Protein AF-A0A2T3Q8D9-F1 (afdb_monomer)

pLDDT: mean 70.48, std 16.92, range [41.25, 98.31]

Mean predicted aligned error: 21.19 Å

Secondary structure (DSSP, 8-state):
-TTHHHHHHHHTTTTSSTT--S------TTS--S---HHHHHHHHHTT-EEE-TTS-EEEETT----------------PPP--S--EEEPPEEEEEEE--EE-TT--EE--EEEEEEEE--EEE-PPPPPPPPP---

Organism: Photobacterium damselae (NCBI:txid38293)

InterPro domains:
  IPR014118 Type IV conjugative transfer system protein TraV [PF09676] (72-12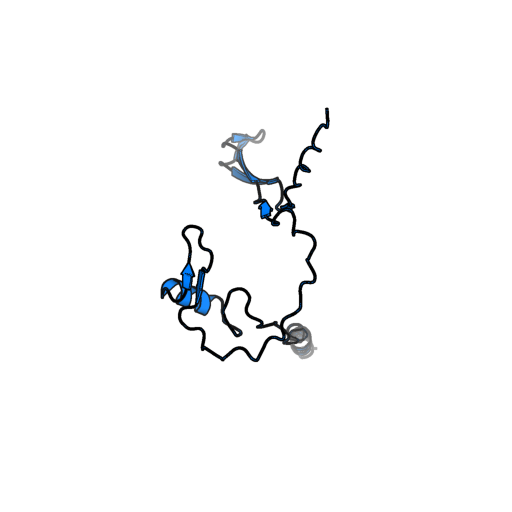4)
  IPR014118 Type IV conjug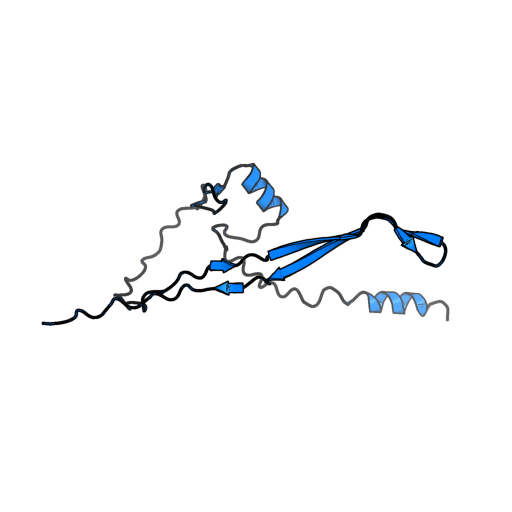ative transfer system protein TraV [TIGR02747] (2-124)

Radius of gyration: 28.56 Å; Cα contacts (8 Å, |Δi|>4): 112; chains: 1; bounding box: 101×43×74 Å

Solvent-accessible surface area (backbone atoms only — not comparable to full-atom values): 9442 Å² total; per-residue (Å²): 126,86,72,60,62,66,58,57,59,59,68,70,64,80,72,83,74,88,75,77,72,88,73,75,73,43,68,43,78,90,77,44,87,51,86,76,54,74,68,58,52,50,51,40,56,76,71,56,52,53,43,54,48,102,84,69,49,80,75,49,61,80,78,68,79,84,69,79,78,74,82,74,75,80,76,78,74,76,76,67,73,75,83,69,37,73,74,42,75,45,71,62,42,76,48,78,47,76,44,72,60,49,67,50,99,88,68,49,80,43,72,71,43,79,46,79,46,76,80,37,76,66,43,81,44,62,52,83,78,78,74,79,79,76,84,82,78,131

Sequence (138 aa):
MKILLPIATVLLLSGCAAGMNEDFSCSGIDGISGCVSMTDLNSMVDDGQFNTDSQGNLIANKTAPTTAVANAQSITAINPPPMSGQPFRAQEDVRQITIFPFIDEMGNYHDTAVIYTIVSPTSWRTRPIMPPSLPTHP

Structure (mmCIF, N/CA/C/O backbone):
data_AF-A0A2T3Q8D9-F1
#
_entry.id   AF-A0A2T3Q8D9-F1
#
loop_
_atom_site.group_PDB
_atom_site.id
_atom_site.type_symbol
_atom_site.label_atom_id
_atom_site.label_alt_id
_atom_site.label_comp_id
_atom_site.label_asym_id
_atom_site.label_entity_id
_atom_site.label_seq_id
_atom_site.pdbx_PDB_ins_code
_atom_site.Cartn_x
_atom_site.Cartn_y
_atom_site.Cartn_z
_atom_site.occupancy
_atom_site.B_iso_or_equiv
_atom_site.auth_seq_id
_atom_site.auth_comp_id
_atom_site.auth_asym_id
_atom_site.auth_atom_id
_atom_site.pdbx_PDB_model_num
ATOM 1 N N . MET A 1 1 ? -46.595 22.494 -14.677 1.00 53.38 1 MET A N 1
ATOM 2 C CA . MET A 1 1 ? -45.261 22.310 -14.048 1.00 53.38 1 MET A CA 1
ATOM 3 C C . MET A 1 1 ? -44.787 20.855 -13.898 1.00 53.38 1 MET A C 1
ATOM 5 O O . MET A 1 1 ? -43.629 20.671 -13.564 1.00 53.38 1 MET A O 1
ATOM 9 N N . LYS A 1 2 ? -45.592 19.814 -14.183 1.00 56.31 2 LYS A N 1
ATOM 10 C CA . LYS A 1 2 ? -45.186 18.397 -14.006 1.00 56.31 2 LYS A CA 1
ATOM 11 C C . LYS A 1 2 ? -44.289 17.813 -15.124 1.00 56.31 2 LYS A C 1
ATOM 13 O O . LYS A 1 2 ? -43.722 16.749 -14.931 1.00 56.31 2 LYS A O 1
ATOM 18 N N . ILE A 1 3 ? -44.163 18.494 -16.271 1.00 61.00 3 ILE A N 1
ATOM 19 C CA . ILE A 1 3 ? -43.437 18.007 -17.471 1.00 61.00 3 ILE A CA 1
ATOM 20 C C . ILE A 1 3 ? -42.010 18.596 -17.569 1.00 61.00 3 ILE A C 1
ATOM 22 O O . ILE A 1 3 ? -41.201 18.147 -18.370 1.00 61.00 3 ILE A O 1
ATOM 26 N N . LEU A 1 4 ? -41.658 19.565 -16.715 1.00 60.16 4 LEU A N 1
ATOM 27 C CA . LEU A 1 4 ? -40.333 20.209 -16.728 1.00 60.16 4 LEU A CA 1
ATOM 28 C C . LEU A 1 4 ? -39.246 19.392 -16.006 1.00 60.16 4 LEU A C 1
ATOM 30 O O . LEU A 1 4 ? -38.068 19.556 -16.302 1.00 60.16 4 LEU A O 1
ATOM 34 N N . LEU A 1 5 ? -39.631 18.492 -15.096 1.00 63.59 5 LEU A N 1
ATOM 35 C CA . LEU A 1 5 ? -38.696 17.645 -14.352 1.00 63.59 5 LEU A CA 1
ATOM 36 C C . LEU A 1 5 ? -38.018 16.549 -15.210 1.00 63.59 5 LEU A C 1
ATOM 38 O O . LEU A 1 5 ? -36.802 16.428 -15.102 1.00 63.59 5 LEU A O 1
ATOM 42 N N . PRO A 1 6 ? -38.717 15.790 -16.089 1.00 67.12 6 PRO A N 1
ATOM 43 C CA . PRO A 1 6 ? -38.063 14.732 -16.871 1.00 67.12 6 PRO A CA 1
ATOM 44 C C . PRO A 1 6 ? -37.124 15.266 -17.964 1.00 67.12 6 PRO A C 1
ATOM 46 O O . PRO A 1 6 ? -36.163 14.596 -18.327 1.00 67.12 6 PRO A O 1
ATOM 49 N N . ILE A 1 7 ? -37.363 16.480 -18.474 1.00 69.00 7 ILE A N 1
ATOM 50 C CA . ILE A 1 7 ? -36.537 17.088 -19.532 1.00 69.00 7 ILE A CA 1
ATOM 51 C C . ILE A 1 7 ? -35.160 17.497 -18.982 1.00 69.00 7 ILE A C 1
ATOM 53 O O . ILE A 1 7 ? -34.148 17.327 -19.659 1.00 69.00 7 ILE A O 1
ATOM 57 N N . ALA A 1 8 ? -35.101 17.965 -17.731 1.00 69.00 8 ALA A N 1
ATOM 58 C CA . ALA A 1 8 ? -33.845 18.325 -17.075 1.00 69.00 8 ALA A CA 1
ATOM 59 C C . ALA A 1 8 ? -32.938 17.106 -16.825 1.00 69.00 8 ALA A C 1
ATOM 61 O O . ALA A 1 8 ? -31.718 17.215 -16.922 1.00 69.00 8 ALA A O 1
ATOM 62 N N . THR A 1 9 ? -33.516 15.930 -16.556 1.00 67.62 9 THR A N 1
ATOM 63 C CA . THR A 1 9 ? -32.753 14.698 -16.293 1.00 67.62 9 THR A CA 1
ATOM 64 C C . THR A 1 9 ? -32.079 14.144 -17.553 1.00 67.62 9 THR A C 1
ATOM 66 O O . THR A 1 9 ? -30.992 13.584 -17.461 1.00 67.62 9 THR A O 1
ATOM 69 N N . VAL A 1 10 ? -32.676 14.342 -18.735 1.00 69.44 10 VAL A N 1
ATOM 70 C CA . VAL A 1 10 ? -32.093 13.901 -20.017 1.00 69.44 10 VAL A CA 1
ATOM 71 C C . VAL A 1 10 ? -30.914 14.788 -20.441 1.00 69.44 10 VAL A C 1
ATOM 73 O O . VAL A 1 10 ? -29.942 14.274 -20.988 1.00 69.44 10 VAL A O 1
ATOM 76 N N . LEU A 1 11 ? -30.941 16.093 -20.133 1.00 65.81 11 LEU A N 1
ATOM 77 C CA . LEU A 1 11 ? -29.825 17.003 -20.443 1.00 65.81 11 LEU A CA 1
ATOM 78 C C . LEU A 1 11 ? -28.588 16.800 -19.554 1.00 65.81 11 LEU A C 1
ATOM 80 O O . LEU A 1 11 ? -27.484 17.137 -19.966 1.00 65.81 11 LEU A O 1
ATOM 84 N N . LEU A 1 12 ? -28.747 16.246 -18.350 1.00 64.94 12 LEU A N 1
ATOM 85 C CA . LEU A 1 12 ? -27.624 15.959 -17.448 1.00 64.94 12 LEU A CA 1
ATOM 86 C C . LEU A 1 12 ? -26.882 14.656 -17.801 1.00 64.94 12 LEU A C 1
ATOM 88 O O . LEU A 1 12 ? -25.803 14.413 -17.267 1.00 64.94 12 LEU A O 1
ATOM 92 N N . LEU A 1 13 ? -27.426 13.827 -18.701 1.00 61.50 13 LEU A N 1
ATOM 93 C CA . LEU A 1 13 ? -26.816 12.554 -19.103 1.00 61.50 13 LEU A CA 1
ATOM 94 C C . LEU A 1 13 ? -25.844 12.672 -20.290 1.00 61.50 13 LEU A C 1
ATOM 96 O O . LEU A 1 13 ? -25.109 11.727 -20.569 1.00 61.50 13 LEU A O 1
ATOM 100 N N . SER A 1 14 ? -25.782 13.814 -20.981 1.00 62.03 14 SER A N 1
ATOM 101 C CA . SER A 1 14 ? -24.914 14.010 -22.155 1.00 62.03 14 SER A CA 1
ATOM 102 C C . SER A 1 14 ? -23.456 14.350 -21.797 1.00 62.03 14 SER A C 1
ATOM 104 O O . SER A 1 14 ? -22.821 15.146 -22.485 1.00 62.03 14 SER A O 1
ATOM 106 N N . GLY A 1 15 ? -22.931 13.792 -20.700 1.00 59.16 15 GLY A N 1
ATOM 107 C CA . GLY A 1 15 ? -21.638 14.171 -20.116 1.00 59.16 15 GLY A CA 1
ATOM 108 C C . GLY A 1 15 ? -20.493 13.159 -20.237 1.00 59.16 15 GLY A C 1
ATOM 109 O O . GLY A 1 15 ? -19.377 13.504 -19.871 1.00 59.16 15 GLY A O 1
ATOM 110 N N . CYS A 1 16 ? -20.710 11.931 -20.730 1.00 62.81 16 CYS A N 1
ATOM 111 C CA . CYS A 1 16 ? -19.691 10.865 -20.623 1.00 62.81 16 CYS A CA 1
ATOM 112 C C . CYS A 1 16 ? -19.036 10.394 -21.936 1.00 62.81 16 CYS A C 1
ATOM 114 O O . CYS A 1 16 ? -18.160 9.539 -21.876 1.00 62.81 16 CYS A O 1
ATOM 116 N N . ALA A 1 17 ? -19.408 10.921 -23.107 1.00 58.19 17 ALA A N 1
ATOM 117 C CA . ALA A 1 17 ? -18.843 10.460 -24.390 1.00 58.19 17 ALA A CA 1
ATOM 118 C C . ALA A 1 17 ? -17.833 11.431 -25.036 1.00 58.19 17 ALA A C 1
ATOM 120 O O . ALA A 1 17 ? -17.174 11.079 -26.011 1.00 58.19 17 ALA A O 1
ATOM 121 N N . ALA A 1 18 ? -17.685 12.651 -24.514 1.00 58.12 18 ALA A N 1
ATOM 122 C CA . ALA A 1 18 ? -16.764 13.640 -25.067 1.00 58.12 18 ALA A CA 1
ATOM 123 C C . ALA A 1 18 ? -15.364 13.466 -24.453 1.00 58.12 18 ALA A C 1
ATOM 125 O O . ALA A 1 18 ? -15.050 14.078 -23.436 1.00 58.12 18 ALA A O 1
ATOM 126 N N . GLY A 1 19 ? -14.538 12.601 -25.048 1.00 53.72 19 GLY A N 1
ATOM 127 C CA . GLY A 1 19 ? -13.144 12.436 -24.613 1.00 53.72 19 GLY A CA 1
ATOM 128 C C . GLY A 1 19 ? -12.417 11.169 -25.064 1.00 53.72 19 GLY A C 1
ATOM 129 O O . GLY A 1 19 ? -11.243 11.021 -24.745 1.00 53.72 19 GLY A O 1
ATOM 130 N N . MET A 1 20 ? -13.060 10.263 -25.805 1.00 55.75 20 MET A N 1
ATOM 131 C CA . MET A 1 20 ? -12.384 9.101 -26.394 1.00 55.75 20 MET A CA 1
ATOM 132 C C . MET A 1 20 ? -11.862 9.463 -27.789 1.00 55.75 20 MET A C 1
ATOM 134 O O . MET A 1 20 ? -12.378 8.986 -28.792 1.00 55.75 20 MET A O 1
ATOM 138 N N . ASN A 1 21 ? -10.880 10.366 -27.858 1.00 51.88 21 ASN A N 1
ATOM 139 C CA . ASN A 1 21 ? -10.081 10.500 -29.074 1.00 51.88 21 ASN A CA 1
ATOM 140 C C . ASN A 1 21 ? -9.213 9.240 -29.141 1.00 51.88 21 ASN A C 1
ATOM 142 O O . ASN A 1 21 ? -8.367 9.013 -28.277 1.00 51.88 21 ASN A O 1
ATOM 146 N N . GLU A 1 22 ? -9.535 8.375 -30.090 1.00 58.22 22 GLU A N 1
ATOM 147 C CA . GLU A 1 22 ? -9.040 7.012 -30.270 1.00 58.22 22 GLU A CA 1
ATOM 148 C C . GLU A 1 22 ? -7.586 6.951 -30.757 1.00 58.22 22 GLU A C 1
ATOM 150 O O . GLU A 1 22 ? -7.265 6.295 -31.735 1.00 58.22 22 GLU A O 1
ATOM 155 N N . ASP A 1 23 ? -6.684 7.591 -30.022 1.00 56.12 23 ASP A N 1
ATOM 156 C CA . ASP A 1 23 ? -5.242 7.389 -30.145 1.00 56.12 23 ASP A CA 1
ATOM 157 C C . ASP A 1 23 ? -4.743 6.602 -28.926 1.00 56.12 23 ASP A C 1
ATOM 159 O O . ASP A 1 23 ? -3.770 6.963 -28.259 1.00 56.12 23 ASP A O 1
ATOM 163 N N . PHE A 1 24 ? -5.423 5.500 -28.593 1.00 54.97 24 PHE A N 1
ATOM 164 C CA . PHE A 1 24 ? -4.782 4.467 -27.789 1.00 54.97 24 PHE A CA 1
ATOM 165 C C . PHE A 1 24 ? -3.728 3.855 -28.697 1.00 54.97 24 PHE A C 1
ATOM 167 O O . PHE A 1 24 ? -4.047 3.032 -29.549 1.00 54.97 24 PHE A O 1
ATOM 174 N N . SER A 1 25 ? -2.487 4.326 -28.578 1.00 53.88 25 SER A N 1
ATOM 175 C CA . SER A 1 25 ? -1.338 3.765 -29.275 1.00 53.88 25 SER A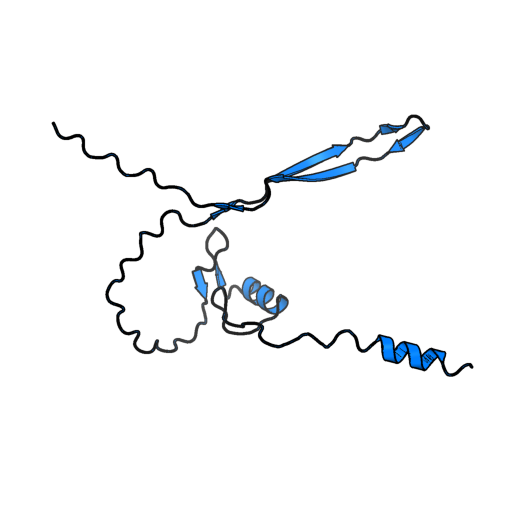 CA 1
ATOM 176 C C . SER A 1 25 ? -1.256 2.267 -28.993 1.00 53.88 25 SER A C 1
ATOM 178 O O . SER A 1 25 ? -0.578 1.822 -28.072 1.00 53.88 25 SER A O 1
ATOM 180 N N . CYS A 1 26 ? -1.899 1.469 -29.842 1.00 58.25 26 CYS A N 1
ATOM 181 C CA . CYS A 1 26 ? -1.737 0.024 -29.940 1.00 58.25 26 CYS A CA 1
ATOM 182 C C . CYS A 1 26 ? -0.402 -0.311 -30.632 1.00 58.25 26 CYS A C 1
ATOM 184 O O . CYS A 1 26 ? -0.267 -1.295 -31.359 1.00 58.25 26 CYS A O 1
ATOM 186 N N . SER A 1 27 ? 0.604 0.541 -30.406 1.00 54.69 27 SER A N 1
ATOM 187 C CA . SER A 1 27 ? 2.010 0.246 -30.591 1.00 54.69 27 SER A CA 1
ATOM 188 C C . SER A 1 27 ? 2.408 -0.646 -29.424 1.00 54.69 27 SER A C 1
ATOM 190 O O . SER A 1 27 ? 2.618 -0.160 -28.312 1.00 54.69 27 SER A O 1
ATOM 192 N N . GLY A 1 28 ? 2.420 -1.952 -29.679 1.00 54.75 28 GLY A N 1
ATOM 193 C CA . GLY A 1 28 ? 2.699 -2.986 -28.693 1.00 54.75 28 GLY A CA 1
ATOM 194 C C . GLY A 1 28 ? 3.875 -2.635 -27.792 1.00 54.75 28 GLY A C 1
ATOM 195 O O . GLY A 1 28 ? 5.025 -2.641 -28.227 1.00 54.75 28 GLY A O 1
ATOM 196 N N . ILE A 1 29 ? 3.578 -2.357 -26.528 1.00 52.56 29 ILE A N 1
ATOM 197 C CA . ILE A 1 29 ? 4.550 -2.552 -25.465 1.00 52.56 29 ILE A CA 1
ATOM 198 C C . ILE A 1 29 ? 4.575 -4.057 -25.209 1.00 52.56 29 ILE A C 1
ATOM 200 O O . ILE A 1 29 ? 3.536 -4.680 -25.014 1.00 52.56 29 ILE A O 1
ATOM 204 N N . ASP A 1 30 ? 5.774 -4.625 -25.282 1.00 52.00 30 ASP A N 1
ATOM 205 C CA . ASP A 1 30 ? 6.052 -6.023 -24.948 1.00 52.00 30 ASP A CA 1
ATOM 206 C C . ASP A 1 30 ? 5.470 -7.085 -25.911 1.00 52.00 30 ASP A C 1
ATOM 208 O O . ASP A 1 30 ? 4.994 -8.148 -25.526 1.00 52.00 30 ASP A O 1
ATOM 212 N N . GLY A 1 31 ? 5.562 -6.823 -27.224 1.00 55.28 31 GLY A N 1
ATOM 213 C CA . GLY A 1 31 ? 5.494 -7.882 -28.245 1.00 55.28 31 GLY A CA 1
ATOM 214 C C . GLY A 1 31 ? 4.096 -8.322 -28.699 1.00 55.28 31 GLY A C 1
ATOM 215 O O . GLY A 1 31 ? 3.990 -9.302 -29.443 1.00 55.28 31 GLY A O 1
ATOM 216 N N . ILE A 1 32 ? 3.040 -7.597 -28.317 1.00 58.53 32 ILE A N 1
ATOM 217 C CA . ILE A 1 32 ? 1.671 -7.810 -28.812 1.00 58.53 32 ILE A CA 1
ATOM 218 C C . ILE A 1 32 ? 1.281 -6.648 -29.726 1.00 58.53 32 ILE A C 1
ATOM 220 O O . ILE A 1 32 ? 1.139 -5.507 -29.295 1.00 58.53 32 ILE A O 1
ATOM 224 N N . SER A 1 33 ? 1.135 -6.934 -31.017 1.00 56.69 33 SER A N 1
ATOM 225 C CA . SER A 1 33 ? 0.633 -5.974 -32.000 1.00 56.69 33 SER A CA 1
ATOM 226 C C . SER A 1 33 ? -0.891 -5.906 -31.897 1.00 56.69 33 SER A C 1
ATOM 228 O O . SER A 1 33 ? -1.569 -6.880 -32.211 1.00 56.69 33 SER A O 1
ATOM 230 N N . GLY A 1 34 ? -1.428 -4.761 -31.468 1.00 64.25 34 GLY A N 1
ATOM 231 C CA . GLY A 1 34 ? -2.867 -4.494 -31.480 1.00 64.25 34 GLY A CA 1
ATOM 232 C C . GLY A 1 34 ? -3.472 -4.161 -30.119 1.00 64.25 34 GLY A C 1
ATOM 233 O O . GLY A 1 34 ? -2.818 -4.215 -29.079 1.00 64.25 34 GLY A O 1
ATOM 234 N N . CYS A 1 35 ? -4.740 -3.760 -30.154 1.00 66.56 35 CYS A N 1
ATOM 235 C CA . CYS A 1 35 ? -5.522 -3.450 -28.968 1.00 66.56 35 CYS A CA 1
ATOM 236 C C . CYS A 1 35 ? -6.162 -4.743 -28.461 1.00 66.56 35 CYS A C 1
ATOM 238 O O . CYS A 1 35 ? -6.919 -5.386 -29.185 1.00 66.56 35 CYS A O 1
ATOM 240 N N . VAL A 1 36 ? -5.856 -5.121 -27.227 1.00 72.62 36 VAL A N 1
ATOM 241 C CA . VAL A 1 36 ? -6.327 -6.360 -26.610 1.00 72.62 36 VAL A CA 1
ATOM 242 C C . VAL A 1 36 ? -6.858 -6.051 -25.215 1.00 72.62 36 VAL A C 1
ATOM 244 O O . VAL A 1 36 ? -6.326 -5.177 -24.527 1.00 72.62 36 VAL A O 1
ATOM 247 N N . SER A 1 37 ? -7.943 -6.713 -24.806 1.00 72.69 37 SER A N 1
ATOM 248 C CA . SER A 1 37 ? -8.507 -6.507 -23.472 1.00 72.69 37 SER A CA 1
ATOM 249 C C . SER A 1 37 ? -7.650 -7.189 -22.400 1.00 72.69 37 SER A C 1
ATOM 251 O O . SER A 1 37 ? -6.945 -8.161 -22.667 1.00 72.69 37 SER A O 1
ATOM 253 N N . MET A 1 38 ? -7.724 -6.707 -21.157 1.00 70.56 38 MET A N 1
ATOM 254 C CA . MET A 1 38 ? -6.980 -7.312 -20.042 1.00 70.56 38 MET A CA 1
ATOM 255 C C . MET A 1 38 ? -7.384 -8.777 -19.803 1.00 70.56 38 MET A C 1
ATOM 257 O O . MET A 1 38 ? -6.559 -9.595 -19.407 1.00 70.56 38 MET A O 1
ATOM 261 N N . THR A 1 39 ? -8.645 -9.124 -20.071 1.00 78.81 39 THR A N 1
ATOM 262 C CA . THR A 1 39 ? -9.145 -10.499 -19.962 1.00 78.81 39 THR A CA 1
ATOM 263 C C . THR A 1 39 ? -8.502 -11.405 -21.007 1.00 78.81 39 THR A C 1
ATOM 265 O O . THR A 1 39 ? -8.049 -12.497 -20.670 1.00 78.81 39 THR A O 1
ATOM 268 N N . ASP A 1 40 ? -8.392 -10.925 -22.246 1.00 75.19 40 ASP A N 1
ATOM 269 C CA . ASP A 1 40 ? -7.747 -11.668 -23.327 1.00 75.19 40 ASP A CA 1
ATOM 270 C C . ASP A 1 40 ? -6.249 -11.853 -23.039 1.00 75.19 40 ASP A C 1
ATOM 272 O O . ASP A 1 40 ? -5.714 -12.949 -23.208 1.00 75.19 40 ASP A O 1
ATOM 276 N N . LEU A 1 41 ? -5.574 -10.817 -22.522 1.00 72.31 41 LEU A N 1
ATOM 277 C CA . LEU A 1 41 ? -4.178 -10.917 -22.082 1.00 72.31 41 LEU A CA 1
ATOM 278 C C . LEU A 1 41 ? -3.990 -11.987 -21.007 1.00 72.31 41 LEU A C 1
ATOM 280 O O . LEU A 1 41 ? -3.071 -12.795 -21.115 1.00 72.31 41 LEU A O 1
ATOM 284 N N . ASN A 1 42 ? -4.870 -12.023 -20.004 1.00 77.50 42 ASN A N 1
ATOM 285 C CA . ASN A 1 42 ? -4.778 -13.012 -18.936 1.00 77.50 42 ASN A CA 1
ATOM 286 C C . ASN A 1 42 ? -4.952 -14.435 -19.481 1.00 77.50 42 ASN A C 1
ATOM 288 O O . ASN A 1 42 ? -4.150 -15.303 -19.157 1.00 77.50 42 ASN A O 1
ATOM 292 N N . SER A 1 43 ? -5.916 -14.650 -20.386 1.00 80.44 43 SER A N 1
ATOM 293 C CA . SER A 1 43 ? -6.074 -15.958 -21.038 1.00 80.44 43 SER A CA 1
ATOM 294 C C . SER A 1 43 ? -4.857 -16.363 -21.872 1.00 80.44 43 SER A C 1
ATOM 296 O O . SER A 1 43 ? -4.454 -17.517 -21.837 1.00 80.44 43 SER A O 1
ATOM 298 N N . MET A 1 44 ? -4.199 -15.425 -22.561 1.00 74.44 44 MET A N 1
ATOM 299 C CA . MET A 1 44 ? -2.997 -15.727 -23.346 1.00 74.44 44 MET A CA 1
ATOM 300 C C . MET A 1 44 ? -1.780 -16.078 -22.474 1.00 74.44 44 MET A C 1
ATOM 302 O O . MET A 1 44 ? -0.938 -16.877 -22.893 1.00 74.44 44 MET A O 1
ATOM 306 N N . VAL A 1 45 ? -1.680 -15.500 -21.271 1.00 73.62 45 VAL A N 1
ATOM 307 C CA . VAL A 1 45 ? -0.680 -15.891 -20.261 1.00 73.62 45 VAL A CA 1
ATOM 308 C C . VAL A 1 45 ? -0.989 -17.279 -19.712 1.00 73.62 45 VAL A C 1
ATOM 310 O O . VAL A 1 45 ? -0.090 -18.119 -19.682 1.00 73.62 45 VAL A O 1
ATOM 313 N N . ASP A 1 46 ? -2.246 -17.538 -19.352 1.00 79.94 46 ASP A N 1
ATOM 314 C CA . ASP A 1 46 ? -2.692 -18.837 -18.839 1.00 79.94 46 ASP A CA 1
ATOM 315 C C . ASP A 1 46 ? -2.491 -19.960 -19.878 1.00 79.94 46 ASP A C 1
ATOM 317 O O . ASP A 1 46 ? -2.070 -21.066 -19.536 1.00 79.94 46 ASP A O 1
ATOM 321 N N . ASP A 1 47 ? -2.689 -19.652 -21.163 1.00 77.62 47 ASP A N 1
ATOM 322 C CA . ASP A 1 47 ? -2.465 -20.557 -22.297 1.00 77.62 47 ASP A CA 1
ATOM 323 C C . ASP A 1 47 ? -0.974 -20.735 -22.657 1.00 77.62 47 ASP A C 1
ATOM 325 O O . ASP A 1 47 ? -0.627 -21.496 -23.567 1.00 77.62 47 ASP A O 1
ATOM 329 N N . GLY A 1 48 ? -0.063 -20.040 -21.965 1.00 70.56 48 GLY A N 1
ATOM 330 C CA . GLY A 1 48 ? 1.380 -20.157 -22.173 1.00 70.56 48 GLY A CA 1
ATOM 331 C C . GLY A 1 48 ? 1.860 -19.632 -23.531 1.00 70.56 48 GLY A C 1
ATOM 332 O O . GLY A 1 48 ? 2.875 -20.106 -24.056 1.00 70.56 48 GLY A O 1
ATOM 333 N N . GLN A 1 49 ? 1.149 -18.664 -24.122 1.00 69.06 49 GLN A N 1
ATOM 334 C CA . GLN A 1 49 ? 1.548 -18.040 -25.394 1.00 69.06 49 GLN A CA 1
ATOM 335 C C . GLN A 1 49 ? 2.788 -17.142 -25.260 1.00 69.06 49 GLN A C 1
ATOM 337 O O . GLN A 1 49 ? 3.443 -16.806 -26.251 1.00 69.06 49 GLN A O 1
ATOM 342 N N . PHE A 1 50 ? 3.156 -16.816 -24.025 1.00 72.62 50 PHE A N 1
ATOM 343 C CA . PHE A 1 50 ? 4.307 -16.005 -23.676 1.00 72.62 50 PHE A CA 1
ATOM 344 C C . PHE A 1 50 ? 5.408 -16.862 -23.046 1.00 72.62 50 PHE A C 1
ATOM 346 O O . PHE A 1 50 ? 5.175 -17.554 -22.057 1.00 72.62 50 PHE A O 1
ATOM 353 N N . ASN A 1 51 ? 6.630 -16.807 -23.586 1.00 67.88 51 ASN A N 1
ATOM 354 C CA . ASN A 1 51 ? 7.785 -17.362 -22.879 1.00 67.88 51 ASN A CA 1
ATOM 355 C C . ASN A 1 51 ? 8.266 -16.326 -21.862 1.00 67.88 51 ASN A C 1
ATOM 357 O O . ASN A 1 51 ? 8.801 -15.299 -22.275 1.00 67.88 51 ASN A O 1
ATOM 361 N N . THR A 1 52 ? 8.093 -16.583 -20.566 1.00 66.38 52 THR A N 1
ATOM 362 C CA . THR A 1 52 ? 8.6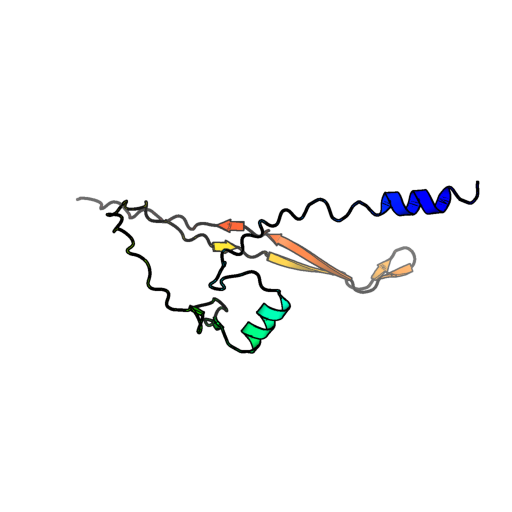07 -15.721 -19.490 1.00 66.38 52 THR A CA 1
ATOM 363 C C . THR A 1 52 ? 9.903 -16.270 -18.892 1.00 66.38 52 THR A C 1
ATOM 365 O O . THR A 1 52 ? 10.092 -17.486 -18.828 1.00 66.38 52 THR A O 1
ATOM 368 N N . ASP A 1 53 ? 10.793 -15.396 -18.423 1.00 70.81 53 ASP A N 1
ATOM 369 C CA . ASP A 1 53 ? 11.930 -15.796 -17.587 1.00 70.81 53 ASP A CA 1
ATOM 370 C C . ASP A 1 53 ? 11.490 -16.138 -16.154 1.00 70.81 53 ASP A C 1
ATOM 372 O O . ASP A 1 53 ? 10.324 -16.009 -15.775 1.00 70.81 53 ASP A O 1
ATOM 376 N N . SER A 1 54 ? 12.441 -16.588 -15.334 1.00 65.38 54 SER A N 1
ATOM 377 C CA . SER A 1 54 ? 12.228 -16.892 -13.911 1.00 65.38 54 SER A CA 1
ATOM 378 C C . SER A 1 54 ? 11.821 -15.681 -13.056 1.00 65.38 54 SER A C 1
ATOM 380 O O . SER A 1 54 ? 11.524 -15.842 -11.874 1.00 65.38 54 SER A O 1
ATOM 382 N N . GLN A 1 55 ? 11.836 -14.479 -13.629 1.00 64.81 55 GLN A N 1
ATOM 383 C CA . GLN A 1 55 ? 11.468 -13.211 -13.015 1.00 64.81 55 GLN A CA 1
ATOM 384 C C . GLN A 1 55 ? 10.151 -12.655 -13.593 1.00 64.81 55 GLN A C 1
ATOM 386 O O . GLN A 1 55 ? 9.717 -11.587 -13.168 1.00 64.81 55 GLN A O 1
ATOM 391 N N . GLY A 1 56 ? 9.499 -13.385 -14.509 1.00 60.28 56 GLY A N 1
ATOM 392 C CA . GLY A 1 56 ? 8.223 -13.013 -15.118 1.00 60.28 56 GLY A CA 1
ATOM 393 C C . GLY A 1 56 ? 8.326 -12.059 -16.312 1.00 60.28 56 GLY A C 1
ATOM 394 O O . GLY A 1 56 ? 7.298 -11.557 -16.754 1.00 60.28 56 GLY A O 1
ATOM 395 N N . ASN A 1 57 ? 9.522 -11.800 -16.851 1.00 65.44 57 ASN A N 1
ATOM 396 C CA . ASN A 1 57 ? 9.700 -10.933 -18.023 1.00 65.44 57 ASN A CA 1
ATOM 397 C C . ASN A 1 57 ? 9.506 -11.722 -19.326 1.00 65.44 57 ASN A C 1
ATOM 399 O O . ASN A 1 57 ? 9.973 -12.856 -19.431 1.00 65.44 57 ASN A O 1
ATOM 403 N N . LEU A 1 58 ? 8.875 -11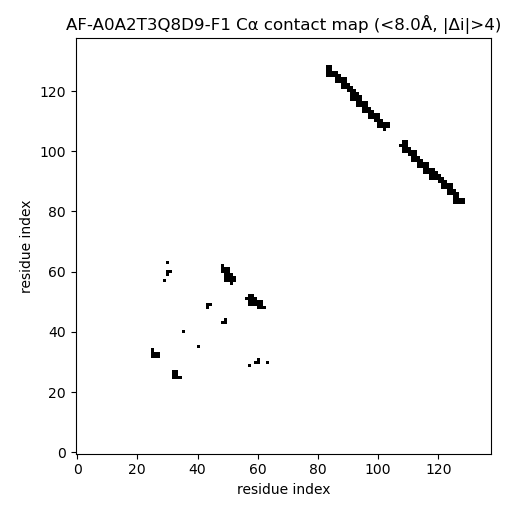.121 -20.340 1.00 67.12 58 LEU A N 1
ATOM 404 C CA . LEU A 1 58 ? 8.666 -11.736 -21.656 1.00 67.12 58 LEU A CA 1
ATOM 405 C C . LEU A 1 58 ? 9.997 -11.873 -22.427 1.00 67.12 58 LEU A C 1
ATOM 407 O O . LEU A 1 58 ? 10.669 -10.888 -22.710 1.00 67.12 58 LEU A O 1
ATOM 411 N N . ILE A 1 59 ? 10.384 -13.099 -22.795 1.00 65.25 59 ILE A N 1
ATOM 412 C CA . ILE A 1 59 ? 11.628 -13.401 -23.531 1.00 65.25 59 ILE A CA 1
ATOM 413 C C . ILE A 1 59 ? 11.384 -13.462 -25.048 1.00 65.25 59 ILE A C 1
ATOM 415 O O . ILE A 1 59 ? 12.252 -13.079 -25.829 1.00 65.25 59 ILE A O 1
ATOM 419 N N . ALA A 1 60 ? 10.216 -13.950 -25.483 1.00 60.25 60 ALA A N 1
ATOM 420 C CA . ALA A 1 60 ? 9.784 -13.944 -26.884 1.00 60.25 60 ALA A CA 1
ATOM 421 C C . ALA A 1 60 ? 8.314 -14.375 -27.018 1.00 60.25 60 ALA A C 1
ATOM 423 O O . ALA A 1 60 ? 7.879 -15.323 -26.357 1.00 60.25 60 ALA A O 1
ATOM 424 N N . ASN A 1 61 ? 7.585 -13.740 -27.940 1.00 58.00 61 ASN A N 1
ATOM 425 C CA . ASN A 1 61 ? 6.256 -14.176 -28.370 1.00 58.00 61 ASN A CA 1
ATOM 426 C C . ASN A 1 61 ? 6.391 -15.389 -29.319 1.00 58.00 61 ASN A C 1
ATOM 428 O O . ASN A 1 61 ? 7.153 -15.331 -30.287 1.00 58.00 61 ASN A O 1
ATOM 432 N N . LYS A 1 62 ? 5.678 -16.494 -29.055 1.00 55.16 62 LYS A N 1
ATOM 433 C CA . LYS A 1 62 ? 5.737 -17.723 -29.879 1.00 55.16 62 LYS A CA 1
ATOM 434 C C . LYS A 1 62 ? 5.107 -17.560 -31.270 1.00 55.16 62 LYS A C 1
ATOM 436 O O . LYS A 1 62 ? 5.339 -18.401 -32.136 1.00 55.16 62 LYS A O 1
ATOM 441 N N . THR A 1 63 ? 4.351 -16.488 -31.496 1.00 53.16 63 THR A N 1
ATOM 442 C CA . THR A 1 63 ? 3.527 -16.283 -32.700 1.00 53.16 63 THR A CA 1
ATOM 443 C C . THR A 1 63 ? 3.674 -14.875 -33.279 1.00 53.16 63 THR A C 1
ATOM 445 O O . THR A 1 63 ? 2.704 -14.262 -33.716 1.00 53.16 63 THR A O 1
ATOM 448 N N . ALA A 1 64 ? 4.895 -14.340 -33.337 1.00 50.09 64 ALA A N 1
ATOM 449 C CA . ALA A 1 64 ? 5.154 -13.196 -34.210 1.00 50.09 64 ALA A CA 1
ATOM 450 C C . ALA A 1 64 ? 5.165 -13.669 -35.682 1.00 50.09 64 ALA A C 1
ATOM 452 O O . ALA A 1 64 ? 5.947 -14.565 -36.016 1.00 50.09 64 ALA A O 1
ATOM 453 N N . P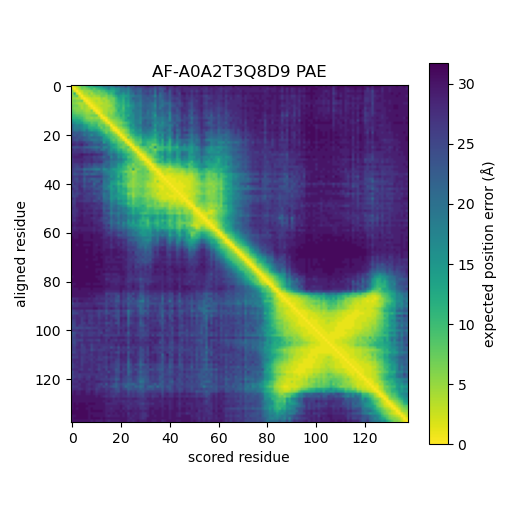RO A 1 65 ? 4.345 -13.096 -36.586 1.00 44.50 65 PRO A N 1
ATOM 454 C CA . PRO A 1 65 ? 4.517 -13.317 -38.013 1.00 44.50 65 PRO A CA 1
ATOM 455 C C . PRO A 1 65 ? 5.895 -12.786 -38.407 1.00 44.50 65 PRO A C 1
ATOM 457 O O . PRO A 1 65 ? 6.238 -11.641 -38.113 1.00 44.50 65 PRO A O 1
ATOM 460 N N . THR A 1 66 ? 6.692 -13.602 -39.090 1.00 45.75 66 THR A N 1
ATOM 461 C CA . THR A 1 66 ? 7.939 -13.181 -39.732 1.00 45.75 66 THR A CA 1
ATOM 462 C C . THR A 1 66 ? 7.627 -12.277 -40.925 1.00 45.75 66 THR A C 1
ATOM 464 O O . THR A 1 66 ? 7.773 -12.658 -42.083 1.00 45.75 66 THR A O 1
ATOM 467 N N . THR A 1 67 ? 7.199 -11.041 -40.672 1.00 41.25 67 THR A N 1
ATOM 468 C CA . THR A 1 67 ? 7.311 -9.984 -41.677 1.00 41.25 67 THR A CA 1
ATOM 469 C C . THR A 1 67 ? 8.780 -9.615 -41.785 1.00 41.25 67 THR A C 1
ATOM 471 O O . THR A 1 67 ? 9.355 -9.029 -40.867 1.00 41.25 67 THR A O 1
ATOM 474 N N . ALA A 1 68 ? 9.388 -10.026 -42.899 1.00 46.22 68 ALA A N 1
ATOM 475 C CA . ALA A 1 68 ? 10.739 -9.671 -43.293 1.00 46.22 68 ALA A CA 1
ATOM 476 C C . ALA A 1 68 ? 10.972 -8.172 -43.066 1.00 46.22 68 ALA A C 1
ATOM 478 O O . ALA A 1 68 ? 10.296 -7.323 -43.648 1.00 46.22 68 ALA A O 1
ATOM 479 N N . VAL A 1 69 ? 11.916 -7.871 -42.178 1.00 45.50 69 VAL A N 1
ATOM 480 C CA . VAL A 1 69 ? 12.309 -6.511 -41.830 1.00 45.50 69 VAL A CA 1
ATOM 481 C C . VAL A 1 69 ? 12.867 -5.864 -43.092 1.00 45.50 69 VAL A C 1
ATOM 483 O O . VAL A 1 69 ? 13.886 -6.299 -43.631 1.00 45.50 69 VAL A O 1
ATOM 486 N N . ALA A 1 70 ? 12.164 -4.850 -43.593 1.00 45.31 70 ALA A N 1
ATOM 487 C CA . ALA A 1 70 ? 12.654 -4.009 -44.665 1.00 45.31 70 ALA A CA 1
ATOM 488 C C . ALA A 1 70 ? 14.003 -3.410 -44.243 1.00 45.31 70 ALA A C 1
ATOM 490 O O . ALA A 1 70 ? 14.117 -2.806 -43.179 1.00 45.31 70 ALA A O 1
ATOM 491 N N . ASN A 1 71 ? 15.000 -3.650 -45.093 1.00 48.53 71 ASN A N 1
ATOM 492 C CA . ASN A 1 71 ? 16.362 -3.128 -45.113 1.00 48.53 71 ASN A CA 1
ATOM 493 C C . ASN A 1 71 ? 16.589 -1.895 -44.211 1.00 48.53 71 ASN A C 1
ATOM 495 O O . ASN A 1 71 ? 16.451 -0.752 -44.653 1.00 48.53 71 ASN A O 1
ATOM 499 N N . ALA A 1 72 ? 16.951 -2.129 -42.947 1.00 50.91 72 ALA A N 1
ATOM 500 C CA . ALA A 1 72 ? 17.425 -1.078 -42.064 1.00 50.91 72 ALA A CA 1
ATOM 501 C C . ALA A 1 72 ? 18.811 -0.663 -42.560 1.00 50.91 72 ALA A C 1
ATOM 503 O O . ALA A 1 72 ? 19.794 -1.381 -42.374 1.00 50.91 72 ALA A O 1
ATOM 504 N N . GLN A 1 73 ? 18.873 0.481 -43.243 1.00 50.44 73 GLN A N 1
ATOM 505 C CA . GLN A 1 73 ? 20.135 1.109 -43.596 1.00 50.44 73 GLN A CA 1
ATOM 506 C C . GLN A 1 73 ? 20.980 1.224 -42.329 1.00 50.44 73 GLN A C 1
ATOM 508 O O . GLN A 1 73 ? 20.558 1.800 -41.326 1.00 50.44 73 GLN A O 1
ATOM 513 N N . SER A 1 74 ? 22.158 0.612 -42.383 1.00 51.75 74 SER A N 1
ATOM 514 C CA . SER A 1 74 ? 23.156 0.598 -41.329 1.00 51.75 74 SER A CA 1
ATOM 515 C C . SER A 1 74 ? 23.485 2.029 -40.920 1.00 51.75 74 SER A C 1
ATOM 517 O O . SER A 1 74 ? 24.237 2.724 -41.604 1.00 51.75 74 SER A O 1
ATOM 519 N N . ILE A 1 75 ? 22.908 2.458 -39.799 1.00 52.84 75 ILE A N 1
ATOM 520 C CA . ILE A 1 75 ? 23.289 3.676 -39.098 1.00 52.84 75 ILE A CA 1
ATOM 521 C C . ILE A 1 75 ? 24.714 3.426 -38.609 1.00 52.84 75 ILE A C 1
ATOM 523 O O . ILE A 1 75 ? 24.946 2.734 -37.619 1.00 52.84 75 ILE A O 1
ATOM 527 N N . THR A 1 76 ? 25.690 3.900 -39.374 1.00 47.97 76 THR A N 1
ATOM 528 C CA . THR A 1 76 ? 27.098 3.884 -38.998 1.00 47.97 76 THR A CA 1
ATOM 529 C C . THR A 1 76 ? 27.259 4.654 -37.695 1.00 47.97 76 THR A C 1
ATOM 531 O O . THR A 1 76 ? 27.206 5.879 -37.689 1.00 47.97 76 THR A O 1
ATOM 534 N N . ALA A 1 77 ? 27.400 3.897 -36.606 1.00 56.31 77 ALA A N 1
ATOM 535 C CA . ALA A 1 77 ? 28.026 4.241 -35.335 1.00 56.31 77 ALA A CA 1
ATOM 536 C C . ALA A 1 77 ? 28.006 5.734 -34.960 1.00 56.31 77 ALA A C 1
ATOM 538 O O . ALA A 1 77 ? 29.051 6.367 -34.812 1.00 56.31 77 ALA A O 1
ATOM 539 N N . ILE A 1 78 ? 26.821 6.280 -34.684 1.00 48.56 78 ILE A N 1
ATOM 540 C CA . ILE A 1 78 ? 26.748 7.255 -33.596 1.00 48.56 78 ILE A CA 1
ATOM 541 C C . ILE A 1 78 ? 27.026 6.408 -32.365 1.00 48.56 78 ILE A C 1
ATOM 543 O O . ILE A 1 78 ? 26.173 5.612 -32.002 1.00 48.56 78 ILE A O 1
ATOM 547 N N . ASN A 1 79 ? 28.236 6.476 -31.811 1.00 49.25 79 ASN A N 1
ATOM 548 C CA . ASN A 1 79 ? 28.547 5.848 -30.533 1.00 49.25 79 ASN A CA 1
ATOM 549 C C . ASN A 1 79 ? 27.674 6.580 -29.503 1.00 49.25 79 ASN A C 1
ATOM 551 O O . ASN A 1 79 ? 28.013 7.720 -29.161 1.00 49.25 79 ASN A O 1
ATOM 555 N N . PRO A 1 80 ? 26.508 6.034 -29.091 1.00 53.50 80 PRO A N 1
ATOM 556 C CA . PRO A 1 80 ? 25.750 6.706 -28.057 1.00 53.50 80 PRO A CA 1
ATOM 557 C C . PRO A 1 80 ? 26.683 6.764 -26.841 1.00 53.50 80 PRO A C 1
ATOM 559 O O . PRO A 1 80 ? 27.431 5.803 -26.617 1.00 53.50 80 PRO A O 1
ATOM 562 N N . PRO A 1 81 ? 26.710 7.869 -26.073 1.00 55.22 81 PRO A N 1
ATOM 563 C CA . PRO A 1 81 ? 27.437 7.859 -24.811 1.00 55.22 81 PRO A CA 1
ATOM 564 C C . PRO A 1 81 ? 27.015 6.587 -24.069 1.00 55.22 81 PRO A C 1
ATOM 566 O O . PRO A 1 81 ? 25.821 6.263 -24.117 1.00 55.22 81 PRO A O 1
ATOM 569 N N . PRO A 1 82 ? 27.956 5.820 -23.483 1.00 53.31 82 PRO A N 1
ATOM 570 C CA . PRO A 1 82 ? 27.624 4.553 -22.848 1.00 53.31 82 PRO A CA 1
ATOM 571 C C . PRO A 1 82 ? 26.433 4.825 -21.940 1.00 53.31 82 PRO A C 1
ATOM 573 O O . PRO A 1 82 ? 26.541 5.696 -21.074 1.00 53.31 82 PRO A O 1
ATOM 576 N N . MET A 1 83 ? 25.280 4.194 -22.215 1.00 54.38 83 MET A N 1
ATOM 577 C CA . MET A 1 83 ? 24.081 4.348 -21.392 1.00 54.38 83 MET A CA 1
ATOM 578 C C . MET A 1 83 ? 24.433 3.781 -20.019 1.00 54.38 83 MET A C 1
ATOM 580 O O . MET A 1 83 ? 24.343 2.589 -19.739 1.00 54.38 83 MET A O 1
ATOM 584 N N . SER A 1 84 ? 24.994 4.673 -19.218 1.00 59.25 84 SER A N 1
ATOM 585 C CA . SER A 1 84 ? 25.669 4.423 -17.967 1.00 59.25 84 SER A CA 1
ATOM 586 C C . SER A 1 84 ? 24.595 4.316 -16.903 1.00 59.25 84 SER A C 1
ATOM 588 O O . SER A 1 84 ? 23.921 5.303 -16.611 1.00 59.25 84 SER A O 1
ATOM 590 N N . GLY A 1 85 ? 24.459 3.126 -16.320 1.00 61.31 85 GLY A N 1
ATOM 591 C CA . GLY A 1 85 ? 23.468 2.845 -15.290 1.00 61.31 85 GLY A CA 1
ATOM 592 C C . GLY A 1 85 ? 22.091 2.593 -15.892 1.00 61.31 85 GLY A C 1
ATOM 593 O O . GLY A 1 85 ? 21.306 3.522 -16.059 1.00 61.31 85 GLY A O 1
ATOM 594 N N . GLN A 1 86 ? 21.780 1.324 -16.176 1.00 68.19 86 GLN A N 1
ATOM 595 C CA . GLN A 1 86 ? 20.412 0.921 -16.507 1.00 68.19 86 GLN A CA 1
ATOM 596 C C . GLN A 1 86 ? 19.455 1.464 -15.433 1.00 68.19 86 GLN A C 1
ATOM 598 O O . GLN A 1 86 ? 19.695 1.227 -14.240 1.00 68.19 86 GLN A O 1
ATOM 603 N N . PRO A 1 87 ? 18.415 2.224 -15.824 1.00 74.81 87 PRO A N 1
ATOM 604 C CA . PRO A 1 87 ? 17.444 2.713 -14.869 1.00 74.81 87 PRO A CA 1
ATOM 605 C C . PRO A 1 87 ? 16.742 1.505 -14.256 1.00 74.81 87 PRO A C 1
ATOM 607 O O . PRO A 1 87 ? 16.212 0.657 -14.969 1.00 74.81 87 PRO A O 1
ATOM 610 N N . PHE A 1 88 ? 16.740 1.424 -12.932 1.00 81.69 88 PHE A N 1
ATOM 611 C CA . PHE A 1 88 ? 15.937 0.439 -12.223 1.00 81.69 88 PHE A CA 1
ATOM 612 C C . PHE A 1 88 ? 14.864 1.157 -11.414 1.00 81.69 88 PHE A C 1
ATOM 614 O O . PHE A 1 88 ? 15.085 2.245 -10.867 1.00 81.69 88 PHE A O 1
ATOM 621 N N . ARG A 1 89 ? 13.681 0.547 -11.350 1.00 82.50 89 ARG A N 1
ATOM 622 C CA . ARG A 1 89 ? 12.585 1.042 -10.525 1.00 82.50 89 ARG A CA 1
ATOM 623 C C . ARG A 1 89 ? 12.795 0.547 -9.101 1.00 82.50 89 ARG A C 1
ATOM 625 O O . ARG A 1 89 ? 12.700 -0.649 -8.838 1.00 82.50 89 ARG A O 1
ATOM 632 N N . ALA A 1 90 ? 13.081 1.462 -8.182 1.00 86.75 90 ALA A N 1
ATOM 633 C CA . ALA A 1 90 ? 13.041 1.157 -6.762 1.00 86.75 90 ALA A CA 1
ATOM 634 C C . ALA A 1 90 ? 11.578 0.919 -6.361 1.00 86.75 90 ALA A C 1
ATOM 636 O O . ALA A 1 90 ? 10.712 1.775 -6.592 1.00 86.75 90 ALA A O 1
ATOM 637 N N . GLN A 1 91 ? 11.306 -0.264 -5.812 1.00 89.38 91 GLN A N 1
ATOM 638 C CA . GLN A 1 91 ? 9.997 -0.603 -5.265 1.00 89.38 91 GLN A CA 1
ATOM 639 C C . GLN A 1 91 ? 9.699 0.244 -4.025 1.00 89.38 91 GLN A C 1
ATOM 641 O O . GLN A 1 91 ? 10.605 0.794 -3.396 1.00 89.38 91 GLN A O 1
ATOM 646 N N . GLU A 1 92 ? 8.412 0.385 -3.725 1.00 93.19 92 GLU A N 1
ATOM 647 C CA . GLU A 1 92 ? 7.968 1.046 -2.506 1.00 93.19 92 GLU A CA 1
ATOM 648 C C . GLU A 1 92 ? 8.274 0.187 -1.280 1.00 93.19 92 GLU A C 1
ATOM 650 O O . GLU A 1 92 ? 8.224 -1.042 -1.334 1.00 93.19 92 GLU A O 1
ATOM 655 N N . ASP A 1 93 ? 8.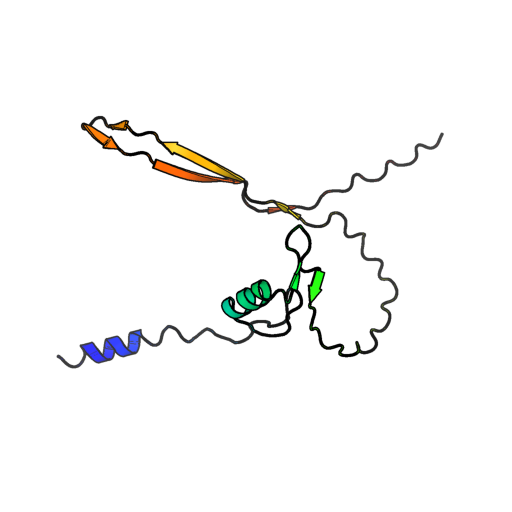600 0.849 -0.175 1.00 94.31 93 ASP A N 1
ATOM 656 C CA . ASP A 1 93 ? 8.818 0.180 1.102 1.00 94.31 93 ASP A CA 1
ATOM 657 C C . ASP A 1 93 ? 7.585 0.371 1.985 1.00 94.31 93 ASP A C 1
ATOM 659 O O . ASP A 1 93 ? 7.330 1.476 2.476 1.00 94.31 93 ASP A O 1
ATOM 663 N N . VAL A 1 94 ? 6.804 -0.697 2.154 1.00 96.69 94 VAL A N 1
ATOM 664 C CA . VAL A 1 94 ? 5.556 -0.685 2.924 1.00 96.69 94 VAL A CA 1
ATOM 665 C C . VAL A 1 94 ? 5.817 -1.190 4.341 1.00 96.69 94 VAL A C 1
ATOM 667 O O . VAL A 1 94 ? 6.516 -2.183 4.566 1.00 96.69 94 VAL A O 1
ATOM 670 N N . ARG A 1 95 ? 5.248 -0.499 5.329 1.00 97.44 95 ARG A N 1
ATOM 671 C CA . ARG A 1 95 ? 5.272 -0.900 6.738 1.00 97.44 95 ARG A CA 1
ATOM 672 C C . ARG A 1 95 ? 3.864 -1.039 7.282 1.00 97.44 95 ARG A C 1
ATOM 674 O O . ARG A 1 95 ? 2.955 -0.318 6.880 1.00 97.44 95 ARG A O 1
ATOM 681 N N . GLN A 1 96 ? 3.723 -1.967 8.218 1.00 97.50 96 GLN A N 1
ATOM 682 C CA . GLN A 1 96 ? 2.486 -2.238 8.928 1.00 97.50 96 GLN A CA 1
ATOM 683 C C . GLN A 1 96 ? 2.582 -1.695 10.354 1.00 97.50 96 GLN A C 1
ATOM 685 O O . GLN A 1 96 ? 3.567 -1.935 11.051 1.00 97.50 96 GLN A O 1
ATOM 690 N N . ILE A 1 97 ? 1.539 -1.000 10.789 1.00 97.50 97 ILE A N 1
ATOM 691 C CA . ILE A 1 97 ? 1.328 -0.570 12.167 1.00 97.50 97 ILE A CA 1
ATOM 692 C C . ILE A 1 97 ? 0.120 -1.340 12.688 1.00 97.50 97 ILE A C 1
ATOM 694 O O . ILE A 1 97 ? -0.965 -1.255 12.113 1.00 97.50 97 ILE A O 1
ATOM 698 N N . THR A 1 98 ? 0.309 -2.088 13.770 1.00 98.06 98 THR A N 1
ATOM 699 C CA . THR A 1 98 ? -0.776 -2.800 14.449 1.00 98.06 98 THR A CA 1
ATOM 700 C C . THR A 1 98 ? -1.150 -2.040 15.712 1.00 98.06 98 THR A C 1
ATOM 702 O O . THR A 1 98 ? -0.308 -1.824 16.583 1.00 98.06 98 THR A O 1
ATOM 705 N N . ILE A 1 99 ? -2.418 -1.659 15.815 1.00 97.69 99 ILE A N 1
ATOM 706 C CA . ILE A 1 99 ? -3.021 -1.118 17.028 1.00 97.69 99 ILE A CA 1
ATOM 707 C C . ILE A 1 99 ? -3.750 -2.279 17.693 1.00 97.69 99 ILE A C 1
ATOM 709 O O . ILE A 1 99 ? -4.748 -2.778 17.175 1.00 97.69 99 ILE A O 1
ATOM 713 N N . PHE A 1 100 ? -3.199 -2.746 18.809 1.00 98.19 100 PHE A N 1
ATOM 714 C CA . PHE A 1 100 ? -3.808 -3.804 19.609 1.00 98.19 100 PHE A CA 1
ATOM 715 C C . PHE A 1 100 ? -5.108 -3.320 20.262 1.00 98.19 100 PHE A C 1
ATOM 717 O O . PHE A 1 100 ? -5.257 -2.118 20.487 1.00 98.19 100 PHE A O 1
ATOM 724 N N . PRO A 1 101 ? -6.036 -4.238 20.576 1.00 98.31 101 PRO A N 1
ATOM 725 C CA . PRO A 1 101 ? -7.326 -3.869 21.135 1.00 98.31 101 PRO A CA 1
ATOM 726 C C . PRO A 1 101 ? -7.159 -3.204 22.503 1.00 98.31 101 PRO A C 1
ATOM 728 O O . PRO A 1 101 ? -6.312 -3.607 23.306 1.00 98.31 101 PRO A O 1
ATOM 731 N N . PHE A 1 102 ? -7.981 -2.195 22.774 1.00 97.94 102 PHE A N 1
ATOM 732 C CA . PHE A 1 102 ? -7.935 -1.427 24.017 1.00 97.94 102 PHE A CA 1
ATOM 733 C C . PHE A 1 102 ? -9.315 -0.877 24.386 1.00 97.94 102 PHE A C 1
ATOM 735 O O . PHE A 1 102 ? -10.246 -0.883 23.582 1.00 97.94 102 PHE A O 1
ATOM 742 N N . ILE A 1 103 ? -9.447 -0.412 25.626 1.00 98.25 103 ILE A N 1
ATOM 743 C CA . ILE A 1 103 ? -10.632 0.299 26.108 1.00 98.25 103 ILE A CA 1
ATOM 744 C C . ILE A 1 103 ? -10.230 1.758 26.311 1.00 98.25 103 ILE A C 1
ATOM 746 O O . ILE A 1 103 ? -9.194 2.025 26.923 1.00 98.25 103 ILE A O 1
ATOM 750 N N . ASP A 1 104 ? -11.010 2.687 25.763 1.00 97.81 104 ASP A N 1
ATOM 751 C CA . ASP A 1 104 ? -10.748 4.120 25.911 1.00 97.81 104 ASP A CA 1
ATOM 752 C C . ASP A 1 104 ? -11.204 4.674 27.274 1.00 97.81 104 ASP A C 1
ATOM 754 O O . ASP A 1 104 ? -11.788 3.976 28.105 1.00 97.81 104 ASP A O 1
ATOM 758 N N . GLU A 1 105 ? -10.947 5.961 27.512 1.00 98.31 105 GLU A N 1
ATOM 759 C CA . GLU A 1 105 ? -11.322 6.645 28.759 1.00 98.31 105 GLU A CA 1
ATOM 760 C C . GLU A 1 105 ? -12.842 6.705 28.997 1.00 98.31 105 GLU A C 1
ATOM 762 O O . GLU A 1 105 ? -13.285 6.864 30.133 1.00 98.31 105 GLU A O 1
ATOM 767 N N . MET A 1 106 ? -13.650 6.562 27.943 1.00 98.31 106 MET A N 1
ATOM 768 C CA . MET A 1 106 ? -15.113 6.536 28.017 1.00 98.31 106 MET A CA 1
ATOM 769 C C . MET A 1 106 ? -15.662 5.114 28.210 1.00 98.31 106 MET A C 1
ATOM 771 O O . MET A 1 106 ? -16.875 4.938 28.330 1.00 98.31 106 MET A O 1
ATOM 775 N N . GLY A 1 107 ? -14.792 4.101 28.256 1.00 98.12 107 GLY A N 1
ATOM 776 C CA . GLY A 1 107 ? -15.170 2.702 28.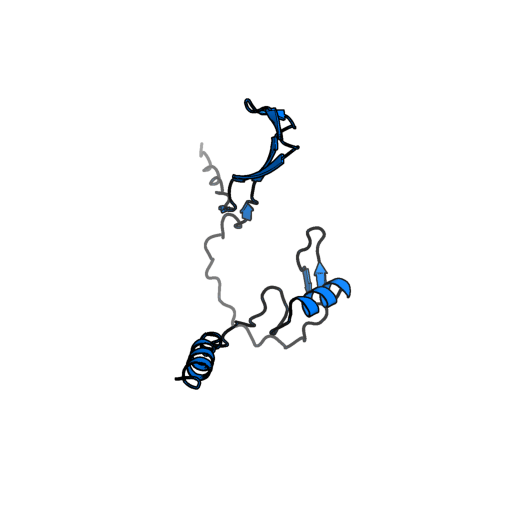412 1.00 98.12 107 GLY A CA 1
ATOM 777 C C . GLY A 1 107 ? -15.571 2.005 27.109 1.00 98.12 107 GLY A C 1
ATOM 778 O O . GLY A 1 107 ? -16.102 0.896 27.171 1.00 98.12 107 GLY A O 1
ATOM 779 N N . ASN A 1 108 ? -15.330 2.604 25.936 1.00 98.31 108 ASN A N 1
ATOM 780 C CA . ASN A 1 108 ? -15.621 1.947 24.662 1.00 98.31 108 ASN A CA 1
ATOM 781 C C . ASN A 1 108 ? -14.505 0.972 24.293 1.00 98.31 108 ASN A C 1
ATOM 783 O O . ASN A 1 108 ? -13.320 1.292 24.398 1.00 98.31 108 ASN A O 1
ATOM 787 N N . TYR A 1 109 ? -14.898 -0.206 23.816 1.00 98.00 109 TYR A N 1
ATOM 788 C CA . TYR A 1 109 ? -13.974 -1.198 23.283 1.00 98.00 109 TYR A CA 1
ATOM 789 C C . TYR A 1 109 ? -13.591 -0.863 21.839 1.00 98.00 109 TYR A C 1
ATOM 791 O O . TYR A 1 109 ? -14.462 -0.715 20.980 1.00 98.00 109 TYR A O 1
ATOM 799 N N . HIS A 1 110 ? -12.288 -0.805 21.576 1.00 97.75 110 HIS A N 1
ATOM 800 C CA . HIS A 1 110 ? -11.704 -0.666 20.247 1.00 97.75 110 HIS A CA 1
ATOM 801 C C . HIS A 1 110 ? -11.032 -1.985 19.863 1.00 97.75 110 HIS A C 1
ATOM 803 O O . HIS A 1 110 ? -10.149 -2.466 20.576 1.00 97.75 110 HIS A O 1
ATOM 809 N N . ASP A 1 111 ? -11.466 -2.572 18.747 1.00 97.94 111 ASP A N 1
ATOM 810 C CA . ASP A 1 111 ? -10.896 -3.813 18.216 1.00 97.94 111 ASP A CA 1
ATOM 811 C C . ASP A 1 111 ? -9.545 -3.558 17.517 1.00 97.94 111 ASP A C 1
ATOM 813 O O . ASP A 1 111 ? -9.147 -2.420 17.258 1.00 97.94 111 ASP A O 1
ATOM 817 N N . THR A 1 112 ? -8.828 -4.636 17.215 1.00 98.00 112 THR A N 1
ATOM 818 C CA . THR A 1 112 ? -7.527 -4.615 16.549 1.00 98.00 112 THR A CA 1
ATOM 819 C C . THR A 1 112 ? -7.621 -3.898 15.206 1.00 98.00 112 THR A C 1
ATOM 821 O O . THR A 1 112 ? -8.385 -4.299 14.328 1.00 98.00 112 THR A O 1
ATOM 824 N N . ALA A 1 113 ? -6.780 -2.885 15.005 1.00 97.31 113 ALA A N 1
ATOM 825 C CA . ALA A 1 113 ? -6.671 -2.179 13.735 1.00 97.31 113 ALA A CA 1
ATOM 826 C C . ALA A 1 113 ? -5.278 -2.352 13.127 1.00 97.31 113 ALA A C 1
ATOM 828 O O . ALA A 1 113 ? -4.263 -2.381 13.825 1.00 97.31 113 ALA A O 1
ATOM 829 N N . VAL A 1 114 ? -5.228 -2.450 11.800 1.00 98.06 114 VAL A N 1
ATOM 830 C CA . VAL A 1 114 ? -3.985 -2.578 11.037 1.00 98.06 114 VAL A CA 1
ATOM 831 C C . VAL A 1 114 ? -3.919 -1.453 10.014 1.00 98.06 114 VAL A C 1
ATOM 833 O O . VAL A 1 114 ? -4.839 -1.274 9.219 1.00 98.06 114 VAL A O 1
ATOM 836 N N . ILE A 1 115 ? -2.828 -0.692 10.038 1.00 97.56 115 ILE A N 1
ATOM 837 C CA . ILE A 1 115 ? -2.578 0.432 9.135 1.00 97.56 115 ILE A CA 1
ATOM 838 C C . ILE A 1 115 ? -1.343 0.109 8.297 1.00 97.56 115 ILE A C 1
ATOM 840 O O . ILE A 1 115 ? -0.290 -0.220 8.841 1.00 97.56 115 ILE A O 1
ATOM 844 N N . TYR A 1 116 ? -1.452 0.242 6.977 1.00 97.62 116 TYR A N 1
ATOM 845 C CA . TYR A 1 116 ? -0.322 0.134 6.054 1.00 97.62 116 TYR A CA 1
ATOM 846 C C . TYR A 1 116 ? 0.129 1.525 5.617 1.00 97.62 116 TYR A C 1
ATOM 848 O O . TYR A 1 116 ? -0.697 2.374 5.289 1.00 97.62 116 TYR A O 1
ATOM 856 N N . THR A 1 117 ? 1.438 1.767 5.613 1.00 96.31 117 THR A N 1
ATOM 857 C CA . THR A 1 117 ? 2.020 3.051 5.211 1.00 96.31 117 THR A CA 1
ATOM 858 C C . THR A 1 117 ? 3.242 2.864 4.323 1.00 96.31 117 THR A C 1
ATOM 860 O O . THR A 1 117 ? 3.996 1.902 4.480 1.00 96.31 117 THR A O 1
ATOM 863 N N . ILE A 1 118 ? 3.442 3.800 3.396 1.00 96.69 118 ILE A N 1
ATOM 864 C CA . ILE A 1 118 ? 4.590 3.834 2.490 1.00 96.69 118 ILE A CA 1
ATOM 865 C C . ILE A 1 118 ? 5.683 4.685 3.143 1.00 96.69 118 ILE A C 1
ATOM 867 O O . ILE A 1 118 ? 5.532 5.896 3.294 1.00 96.69 118 ILE A O 1
ATOM 871 N N . VAL A 1 119 ? 6.795 4.056 3.521 1.00 94.88 119 VAL A N 1
ATOM 872 C CA . VAL A 1 119 ? 7.956 4.736 4.127 1.00 94.88 119 VAL A CA 1
ATOM 873 C C . VAL A 1 119 ? 8.887 5.298 3.062 1.00 94.88 119 VAL A C 1
ATOM 875 O O . VAL A 1 119 ? 9.480 6.358 3.244 1.00 94.88 119 VAL A O 1
ATOM 878 N N . SER A 1 120 ? 9.021 4.595 1.939 1.00 92.12 120 SER A N 1
ATOM 879 C CA . SER A 1 120 ? 9.798 5.056 0.791 1.00 92.12 120 SER A CA 1
ATOM 880 C C . SER A 1 120 ? 8.958 4.944 -0.474 1.00 92.12 120 SER A C 1
ATOM 882 O O . SER A 1 120 ? 8.548 3.832 -0.814 1.00 92.12 120 SER A O 1
ATOM 884 N N . PRO A 1 121 ? 8.697 6.060 -1.180 1.00 89.50 121 PRO A N 1
ATOM 885 C CA . PRO A 1 121 ? 7.940 6.027 -2.419 1.00 89.50 121 PRO A CA 1
ATOM 886 C C . PRO A 1 121 ? 8.763 5.397 -3.545 1.00 89.50 121 PRO A C 1
ATOM 888 O O . PRO A 1 121 ? 10.000 5.403 -3.540 1.0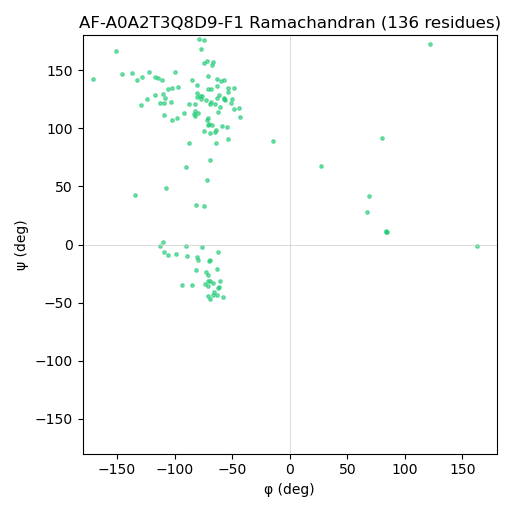0 89.50 121 PRO A O 1
ATOM 891 N N . THR A 1 122 ? 8.060 4.896 -4.557 1.00 90.06 122 THR A N 1
ATOM 892 C CA . THR A 1 122 ? 8.700 4.379 -5.765 1.00 90.06 122 THR A CA 1
ATOM 893 C C . THR A 1 122 ? 9.457 5.484 -6.507 1.00 90.06 122 THR A C 1
ATOM 895 O O . THR A 1 122 ? 8.977 6.607 -6.659 1.00 90.06 122 THR A O 1
ATOM 898 N N . SER A 1 123 ? 10.670 5.173 -6.964 1.00 86.12 123 SER A N 1
ATOM 899 C CA . SER A 1 123 ? 11.497 6.107 -7.733 1.00 86.12 123 SER A CA 1
ATOM 900 C C . SER A 1 123 ? 12.326 5.374 -8.780 1.00 86.12 123 SER A C 1
ATOM 902 O O . SER A 1 123 ? 12.768 4.246 -8.564 1.00 86.12 123 SER A O 1
ATOM 904 N N . TRP A 1 124 ? 12.559 6.024 -9.918 1.00 84.44 124 TRP A N 1
ATOM 905 C CA . TRP A 1 124 ? 13.539 5.565 -10.898 1.00 84.44 124 TRP A CA 1
ATOM 906 C C . TRP A 1 124 ? 14.933 5.990 -10.453 1.00 84.44 124 TRP A C 1
ATOM 908 O O . TRP A 1 124 ? 15.146 7.148 -10.094 1.00 84.44 124 TRP A O 1
ATOM 918 N N . ARG A 1 125 ? 15.881 5.053 -10.455 1.00 81.06 125 ARG A N 1
ATOM 919 C CA . ARG A 1 125 ? 17.263 5.305 -10.038 1.00 81.06 125 ARG A CA 1
ATOM 920 C C . ARG A 1 125 ? 18.235 4.820 -11.099 1.00 81.06 125 ARG A C 1
ATOM 922 O O . ARG A 1 125 ? 18.023 3.778 -11.714 1.00 81.06 125 ARG A O 1
ATOM 929 N N . THR A 1 126 ? 19.330 5.551 -11.260 1.00 78.44 126 THR A N 1
ATOM 930 C CA . THR A 1 126 ? 20.484 5.146 -12.066 1.00 78.44 126 THR A CA 1
ATOM 931 C C . THR A 1 126 ? 21.656 4.870 -11.126 1.00 78.44 126 THR A C 1
ATOM 933 O O . THR A 1 126 ? 21.828 5.548 -10.111 1.00 78.44 126 THR A O 1
ATOM 936 N N . ARG A 1 127 ? 22.457 3.836 -11.406 1.00 66.75 127 ARG A N 1
ATOM 937 C CA . ARG A 1 127 ? 23.714 3.623 -10.672 1.00 66.75 127 ARG A CA 1
ATOM 938 C C . ARG A 1 127 ? 24.793 4.519 -11.290 1.00 66.75 127 ARG A C 1
ATOM 940 O O . ARG A 1 127 ? 25.057 4.347 -12.480 1.00 66.75 127 ARG A O 1
ATOM 947 N N . PRO A 1 128 ? 25.431 5.435 -10.539 1.00 57.56 128 PRO A N 1
ATOM 948 C CA . PRO A 1 128 ? 26.603 6.133 -11.050 1.00 57.56 128 PRO A CA 1
ATOM 949 C C . PRO A 1 128 ? 27.761 5.136 -11.189 1.00 57.56 128 PRO A C 1
ATOM 951 O O . PRO A 1 128 ? 28.016 4.342 -10.281 1.00 57.56 128 PRO A O 1
ATOM 954 N N . ILE A 1 129 ? 28.457 5.158 -12.326 1.00 58.34 129 ILE A N 1
ATOM 955 C CA . ILE A 1 129 ? 29.699 4.399 -12.503 1.00 58.34 129 ILE A CA 1
ATOM 956 C C . ILE A 1 129 ? 30.804 5.176 -11.781 1.00 58.34 129 ILE A C 1
ATOM 958 O O . ILE A 1 129 ? 30.979 6.371 -12.021 1.00 58.34 129 ILE A O 1
ATOM 962 N N . MET A 1 130 ? 31.554 4.514 -10.897 1.00 56.66 130 MET A N 1
ATOM 963 C CA . MET A 1 130 ? 32.810 5.075 -10.399 1.00 56.66 130 MET A CA 1
ATOM 964 C C . MET A 1 130 ? 33.770 5.177 -11.591 1.00 56.66 130 MET A C 1
ATOM 966 O O . MET A 1 130 ? 34.013 4.151 -12.231 1.00 56.66 130 MET A O 1
ATOM 970 N N . PRO A 1 131 ? 34.282 6.372 -11.940 1.00 62.03 131 PRO A N 1
ATOM 971 C CA . PRO A 1 131 ? 35.189 6.494 -13.070 1.00 62.03 131 PRO A CA 1
ATOM 972 C C . PRO A 1 131 ? 36.402 5.579 -12.847 1.00 62.03 131 PRO A C 1
ATOM 974 O O . PRO A 1 131 ? 36.856 5.450 -11.704 1.00 62.03 131 PRO A O 1
ATOM 977 N N . PRO A 1 132 ? 36.917 4.920 -13.901 1.00 69.12 132 PRO A N 1
ATOM 978 C CA . PRO A 1 132 ? 38.124 4.116 -13.778 1.00 69.12 132 PRO A CA 1
ATOM 979 C C . PRO A 1 132 ? 39.234 4.981 -13.175 1.00 69.12 132 PRO A C 1
ATOM 981 O O . PRO A 1 132 ? 39.439 6.121 -13.601 1.00 69.12 132 PRO A O 1
ATOM 984 N N . SER A 1 133 ? 39.919 4.463 -12.153 1.00 70.19 133 SER A N 1
ATOM 985 C CA . SER A 1 133 ? 41.049 5.160 -11.542 1.00 70.19 133 SER A CA 1
ATOM 986 C C . SER A 1 133 ? 42.088 5.456 -12.620 1.00 70.19 133 SER A C 1
ATOM 988 O O . SER A 1 133 ? 42.514 4.540 -13.328 1.00 70.19 133 SER A O 1
ATOM 990 N N . LEU A 1 134 ? 42.477 6.727 -12.747 1.00 72.12 134 LEU A N 1
ATOM 991 C CA . LEU A 1 134 ? 43.537 7.149 -13.659 1.00 72.12 134 LEU A CA 1
ATOM 992 C C . LEU A 1 134 ? 44.804 6.327 -13.374 1.00 72.12 134 LEU A C 1
ATOM 994 O O . LEU A 1 134 ? 45.154 6.163 -12.201 1.00 72.12 134 LEU A O 1
ATOM 998 N N . PRO A 1 135 ? 45.495 5.811 -14.406 1.00 68.25 135 PRO A N 1
ATOM 999 C CA . PRO A 1 135 ? 46.760 5.129 -14.199 1.00 68.25 135 PRO A CA 1
ATOM 1000 C C . PRO A 1 135 ? 47.746 6.112 -13.563 1.00 68.25 135 PRO A C 1
ATOM 1002 O O . PRO A 1 135 ? 48.072 7.152 -14.135 1.00 68.25 135 PRO A O 1
ATOM 1005 N N . THR A 1 136 ? 48.204 5.794 -12.355 1.00 67.44 136 THR A N 1
ATOM 1006 C CA . THR A 1 136 ? 49.312 6.498 -11.714 1.00 67.44 136 THR A CA 1
ATOM 1007 C C . THR A 1 136 ? 50.585 6.144 -12.478 1.00 67.44 136 THR A C 1
ATOM 1009 O O . THR A 1 136 ? 51.079 5.021 -12.361 1.00 67.44 136 THR A O 1
ATOM 1012 N N . HIS A 1 137 ? 51.079 7.066 -13.304 1.00 66.25 137 HIS A N 1
ATOM 1013 C CA . HIS A 1 137 ? 52.386 6.923 -13.944 1.00 66.25 137 HIS A CA 1
ATOM 1014 C C . HIS A 1 137 ? 53.510 7.082 -12.898 1.00 66.25 137 HIS A C 1
ATOM 1016 O O . HIS A 1 137 ? 53.420 8.009 -12.088 1.00 66.25 137 HIS A O 1
ATOM 1022 N N . PRO A 1 138 ? 54.529 6.199 -12.895 1.00 63.69 138 PRO A N 1
ATOM 1023 C CA . PRO A 1 138 ? 55.775 6.394 -12.154 1.00 63.69 138 PRO A CA 1
ATOM 1024 C C . PRO A 1 138 ? 56.701 7.418 -12.824 1.00 63.69 138 PRO A C 1
ATOM 1026 O O . PRO A 1 138 ? 56.635 7.557 -14.070 1.00 63.69 138 PRO A O 1
#

Nearest PDB structures (foldseek):
  7spb-assembly1_A1  TM=7.514E-01  e=2.839E-03  Salmonella enterica subsp. enterica serovar Typhi
  7oko-assembly1_AA  TM=6.645E-01  e=6.142E-03  Salmonella enterica
  7spi-assembly1_B1  TM=5.453E-01  e=4.565E-03  Salmonella enterica subsp. enterica serovar Typhi
  7oko-assembly1_AB  TM=5.724E-01  e=4.106E-02  Salmonella enterica
  5ibb-assembly2_1A  TM=2.806E-01  e=6.776E+00  Thermus thermophilus HB8

Foldseek 3Di:
DVPVVVVVVVVVPPPPPPDCPPPPPLVDDQADRDDDDPVRVVVCVVVVQFDADPVGHGPDGPDDPPPPDPDDDPPPDPPPDPPAFDWDKDAWDKDKDWDPWDADPVRDTDHIDIDIDTPGHIDIDGDHDDPPPDPDDD